Protein AF-A0A075FXQ1-F1 (afdb_monomer)

Mean predicted aligned error: 11.52 Å

Nearest PDB structures (foldseek):
  7unu-assembly1_g  TM=2.591E-01  e=8.207E-01  Pseudomonas aeruginosa PAO1
  7unr-assembly1_g  TM=2.578E-01  e=1.071E+00  Pseudomonas aeruginosa PAO1
  8hbd-assembly1_R  TM=3.441E-01  e=5.278E+00  Homo sapiens
  8xve-assembly1_R  TM=3.061E-01  e=4.324E+00  Clostridium perfringens
  8iy5-ass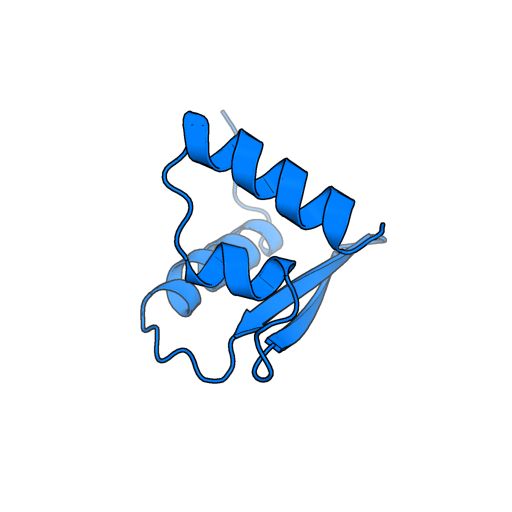embly1_R  TM=3.213E-01  e=8.406E+00  Homo sapiens

Structure (mmCIF, N/CA/C/O backbone):
data_AF-A0A075FXQ1-F1
#
_entry.id   AF-A0A075FXQ1-F1
#
loop_
_atom_site.group_PDB
_atom_site.id
_atom_site.type_symbol
_atom_site.label_atom_id
_atom_site.label_alt_id
_atom_site.label_comp_id
_atom_site.label_asym_id
_atom_site.label_entity_id
_atom_site.label_seq_id
_atom_site.pdbx_PDB_ins_code
_atom_site.Cartn_x
_atom_site.Cartn_y
_atom_site.Cartn_z
_atom_site.occupancy
_atom_site.B_iso_or_equiv
_atom_site.auth_seq_id
_atom_site.auth_comp_id
_atom_site.auth_asym_id
_atom_site.auth_atom_id
_atom_site.pdbx_PDB_model_num
ATOM 1 N N . MET A 1 1 ? -9.654 9.875 -6.414 1.00 64.62 1 MET A N 1
ATOM 2 C CA . MET A 1 1 ? -8.996 11.007 -5.728 1.00 64.62 1 MET A CA 1
ATOM 3 C C . MET A 1 1 ? -7.859 11.503 -6.591 1.00 64.62 1 MET A C 1
ATOM 5 O O . MET A 1 1 ? -7.267 10.711 -7.315 1.00 64.62 1 MET A O 1
ATOM 9 N N . SER A 1 2 ? -7.586 12.796 -6.537 1.00 88.12 2 SER A N 1
ATOM 10 C CA . SER A 1 2 ? -6.436 13.411 -7.192 1.00 88.12 2 SER A CA 1
ATOM 11 C C . SER A 1 2 ? -5.154 13.196 -6.375 1.00 88.12 2 SER A C 1
ATOM 13 O O . SER A 1 2 ? -5.194 13.038 -5.155 1.00 88.12 2 SER A O 1
ATOM 15 N N . TYR A 1 3 ? -4.000 13.206 -7.047 1.00 90.62 3 TYR A N 1
ATOM 16 C CA . TYR A 1 3 ? -2.686 13.094 -6.399 1.00 90.62 3 TYR A CA 1
ATOM 17 C C . TYR A 1 3 ? -2.487 14.143 -5.289 1.00 90.62 3 TYR A C 1
ATOM 19 O O . TYR A 1 3 ? -1.952 13.838 -4.225 1.00 90.62 3 TYR A O 1
ATOM 27 N N . SER A 1 4 ? -2.951 15.375 -5.518 1.00 91.56 4 SER A N 1
ATOM 28 C CA . SER A 1 4 ? -2.823 16.487 -4.571 1.00 91.56 4 SER A CA 1
ATOM 29 C C . SER A 1 4 ? -3.620 16.271 -3.283 1.00 91.56 4 SER A C 1
ATOM 31 O O . SER A 1 4 ? -3.140 16.627 -2.209 1.00 91.56 4 SER A O 1
ATOM 33 N N . GLU A 1 5 ? -4.802 15.657 -3.361 1.00 94.81 5 GLU A N 1
ATOM 34 C CA . GLU A 1 5 ? -5.608 15.322 -2.180 1.00 94.81 5 GLU A CA 1
ATOM 35 C C . GLU A 1 5 ? -4.925 14.259 -1.313 1.00 94.81 5 GLU A C 1
ATOM 37 O O . GLU A 1 5 ? -4.877 14.398 -0.089 1.00 94.81 5 GLU A O 1
ATOM 42 N N . ILE A 1 6 ? -4.345 13.230 -1.938 1.00 92.94 6 ILE A N 1
ATOM 43 C CA . ILE A 1 6 ? -3.620 12.161 -1.235 1.00 92.94 6 ILE A CA 1
ATOM 44 C C . ILE A 1 6 ? -2.362 12.727 -0.571 1.00 92.94 6 ILE A C 1
ATOM 46 O O . ILE A 1 6 ? -2.136 12.500 0.616 1.00 92.94 6 ILE A O 1
ATOM 50 N N . ALA A 1 7 ? -1.575 13.518 -1.304 1.00 93.62 7 ALA A N 1
ATOM 51 C CA . ALA A 1 7 ? -0.358 14.131 -0.780 1.00 93.62 7 ALA A CA 1
ATOM 52 C C . ALA A 1 7 ? -0.636 15.036 0.429 1.00 93.62 7 ALA A C 1
ATOM 54 O O . ALA A 1 7 ? 0.043 14.919 1.446 1.00 93.62 7 ALA A O 1
ATOM 55 N N . LYS A 1 8 ? -1.672 15.879 0.349 1.00 95.44 8 LYS A N 1
ATOM 56 C CA . LYS A 1 8 ? -2.082 16.747 1.460 1.00 95.44 8 LYS A CA 1
ATOM 57 C C . LYS A 1 8 ? -2.574 15.947 2.667 1.00 95.44 8 LYS A C 1
ATOM 59 O O . LYS A 1 8 ? -2.310 16.322 3.803 1.00 95.44 8 LYS A O 1
ATOM 64 N N . SER A 1 9 ? -3.287 14.849 2.430 1.00 94.62 9 SER A N 1
ATOM 65 C CA . SER A 1 9 ? -3.760 13.976 3.508 1.00 94.62 9 SER A CA 1
ATOM 66 C C . SER A 1 9 ? -2.594 13.304 4.239 1.00 94.62 9 SER A C 1
ATOM 68 O O . SER A 1 9 ? -2.594 13.261 5.465 1.00 94.62 9 SER A O 1
ATOM 70 N N . LEU A 1 10 ? -1.573 12.848 3.503 1.00 93.94 10 LEU A N 1
ATOM 71 C CA . LEU A 1 10 ? -0.351 12.281 4.085 1.00 93.94 10 LEU A CA 1
ATOM 72 C C . LEU A 1 10 ? 0.451 13.331 4.867 1.00 93.94 10 LEU A C 1
ATOM 74 O O . LEU A 1 10 ? 0.905 13.041 5.965 1.00 93.94 10 LEU A O 1
ATOM 78 N N . GLU A 1 11 ? 0.563 14.558 4.352 1.00 93.81 11 GLU A N 1
ATOM 79 C CA . GLU A 1 11 ? 1.216 15.670 5.062 1.00 93.81 11 GLU A CA 1
ATOM 80 C C . GLU A 1 11 ? 0.525 15.998 6.395 1.00 93.81 11 GLU A C 1
ATOM 82 O O . GLU A 1 11 ? 1.184 16.294 7.388 1.00 93.81 11 GLU A O 1
ATOM 87 N N . LEU A 1 12 ? -0.811 15.953 6.437 1.00 95.94 12 LEU A N 1
ATOM 88 C CA . LEU A 1 12 ? -1.555 16.151 7.681 1.00 95.94 12 LEU A CA 1
ATOM 89 C C . LEU A 1 12 ? -1.337 15.000 8.666 1.00 95.94 12 LEU A C 1
ATOM 91 O O . LEU A 1 12 ? -1.182 15.263 9.853 1.00 95.94 12 LEU A O 1
ATOM 95 N N . LEU A 1 13 ? -1.306 13.757 8.178 1.00 94.00 13 LEU A N 1
ATOM 96 C CA . LEU A 1 13 ? -1.080 12.570 9.003 1.00 94.00 13 LEU A CA 1
ATOM 97 C C . LEU A 1 13 ? 0.313 12.584 9.651 1.00 94.00 13 LEU A C 1
ATOM 99 O O . LEU A 1 13 ? 0.440 12.302 10.839 1.00 94.00 13 LEU A O 1
ATOM 103 N N . GLU A 1 14 ? 1.335 12.988 8.894 1.00 93.88 14 GLU A N 1
ATOM 104 C CA . GLU A 1 14 ? 2.735 13.082 9.338 1.00 93.88 14 GLU A CA 1
ATOM 105 C C . GLU A 1 14 ? 2.967 14.068 10.496 1.00 93.88 14 GLU A C 1
ATOM 107 O O . GLU A 1 14 ? 4.026 14.044 11.119 1.00 93.88 14 GLU A O 1
ATOM 112 N N . LYS A 1 15 ? 2.002 14.943 10.808 1.00 95.56 15 LYS A N 1
ATOM 113 C CA . LYS A 1 15 ? 2.112 15.861 11.954 1.00 95.56 15 LYS A CA 1
ATOM 114 C C . LYS A 1 15 ? 2.059 15.136 13.290 1.00 95.56 15 LYS A C 1
ATOM 116 O O . LYS A 1 15 ? 2.762 15.527 14.217 1.00 95.56 15 LYS A O 1
ATOM 121 N N . ASP A 1 16 ? 1.217 14.111 13.368 1.00 96.62 16 ASP A N 1
ATOM 122 C CA . ASP A 1 16 ? 0.922 13.392 14.606 1.00 96.62 16 ASP A CA 1
ATOM 123 C C . ASP A 1 16 ? 1.422 11.937 14.561 1.00 96.62 16 ASP A C 1
ATOM 125 O O . ASP A 1 16 ? 1.534 11.290 15.601 1.00 96.62 16 ASP A O 1
ATOM 129 N N . TRP A 1 17 ? 1.718 11.411 13.367 1.00 95.81 17 TRP A N 1
ATOM 130 C CA . TRP A 1 17 ? 2.126 10.024 13.145 1.00 95.81 17 TRP A CA 1
ATOM 131 C C . TRP A 1 17 ? 3.495 9.950 12.473 1.00 95.81 17 TRP A C 1
ATOM 133 O O . TRP A 1 17 ? 3.755 10.643 11.491 1.00 95.81 17 TRP A O 1
ATOM 143 N N . ASP A 1 18 ? 4.344 9.039 12.950 1.00 92.69 18 ASP A N 1
ATOM 144 C CA . ASP A 1 18 ? 5.595 8.684 12.278 1.00 92.69 18 ASP A CA 1
ATOM 145 C C . ASP A 1 18 ? 5.295 7.745 11.100 1.00 92.69 18 ASP A C 1
ATOM 147 O O . ASP A 1 18 ? 5.183 6.526 11.24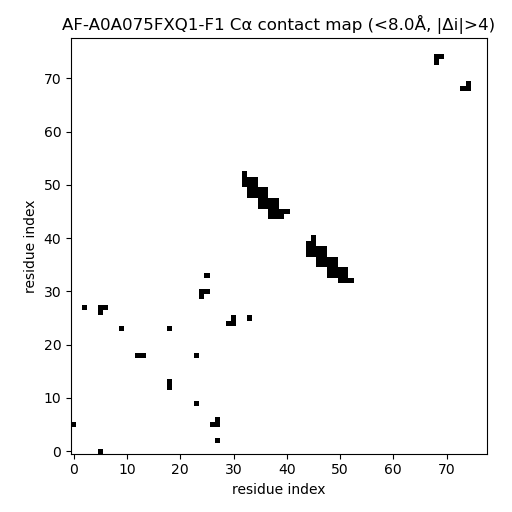7 1.00 92.69 18 ASP A O 1
ATOM 151 N N . VAL A 1 19 ? 5.046 8.335 9.929 1.00 89.75 19 VAL A N 1
ATOM 152 C CA . VAL A 1 19 ? 4.721 7.594 8.708 1.00 89.75 19 VAL A CA 1
ATOM 153 C C . VAL A 1 19 ? 6.009 7.211 7.993 1.00 89.75 19 VAL A C 1
ATOM 155 O O . VAL A 1 19 ? 6.737 8.064 7.486 1.00 89.75 19 VAL A O 1
ATOM 158 N N . GLU A 1 20 ? 6.265 5.908 7.877 1.00 89.12 20 GLU A N 1
ATOM 159 C CA . GLU A 1 20 ? 7.435 5.427 7.148 1.00 89.12 20 GLU A CA 1
ATOM 160 C C . GLU A 1 20 ? 7.419 5.903 5.677 1.00 89.12 20 GLU A C 1
ATOM 162 O O . GLU A 1 20 ? 6.401 5.747 4.985 1.00 89.12 20 GLU A O 1
ATOM 167 N N . PRO A 1 21 ? 8.553 6.390 5.129 1.00 90.06 21 PRO A N 1
ATOM 168 C CA . PRO A 1 21 ? 8.631 6.885 3.750 1.00 90.06 21 PRO A CA 1
ATOM 169 C C . PRO A 1 21 ? 8.133 5.881 2.704 1.00 90.06 21 PRO A C 1
ATOM 171 O O . PRO A 1 21 ? 7.548 6.258 1.691 1.00 90.06 21 PRO A O 1
ATOM 174 N N . ILE A 1 22 ? 8.304 4.584 2.978 1.00 89.00 22 ILE A N 1
ATOM 175 C CA . ILE A 1 22 ? 7.869 3.504 2.094 1.00 89.00 22 ILE A CA 1
ATOM 176 C C . ILE A 1 22 ? 6.348 3.445 1.924 1.00 89.00 22 ILE A C 1
ATOM 178 O O . ILE A 1 22 ? 5.859 3.162 0.830 1.00 89.00 22 ILE A O 1
ATOM 182 N N . ILE A 1 23 ? 5.601 3.765 2.982 1.00 87.56 23 ILE A N 1
ATOM 183 C CA . ILE A 1 23 ? 4.139 3.825 2.974 1.00 87.56 23 ILE A CA 1
ATOM 184 C C . I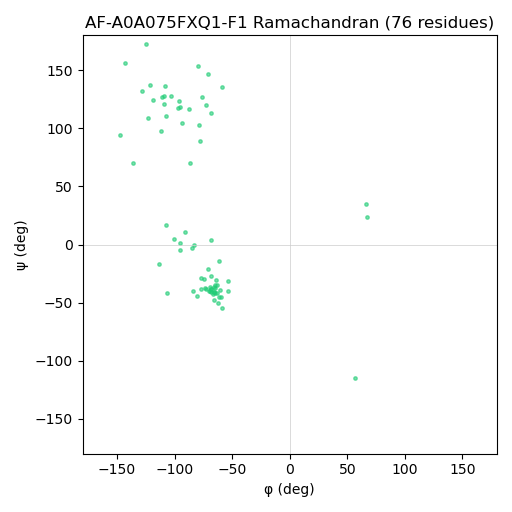LE A 1 23 ? 3.676 5.063 2.209 1.00 87.56 23 ILE A C 1
ATOM 186 O O . ILE A 1 23 ? 2.720 4.991 1.435 1.00 87.56 23 ILE A O 1
ATOM 190 N N . LYS A 1 24 ? 4.381 6.187 2.361 1.00 90.62 24 LYS A N 1
ATOM 191 C CA . LYS A 1 24 ? 4.108 7.412 1.603 1.00 90.62 24 LYS A CA 1
ATOM 192 C C . LYS A 1 24 ? 4.310 7.200 0.104 1.00 90.62 24 LYS A C 1
ATOM 194 O O . LYS A 1 24 ? 3.418 7.500 -0.688 1.00 90.62 24 LYS A O 1
ATOM 199 N N . ASP A 1 25 ? 5.451 6.640 -0.290 1.00 91.31 25 ASP A N 1
ATOM 200 C CA . ASP A 1 25 ? 5.777 6.393 -1.697 1.00 91.31 25 ASP A CA 1
ATOM 201 C C . ASP A 1 25 ? 4.806 5.410 -2.354 1.00 91.31 25 ASP A C 1
ATOM 203 O O . ASP A 1 25 ? 4.453 5.582 -3.524 1.00 91.31 25 ASP A O 1
ATOM 207 N N . PHE A 1 26 ? 4.337 4.418 -1.592 1.00 90.56 26 PHE A N 1
ATOM 208 C CA . PHE A 1 26 ? 3.284 3.505 -2.017 1.00 90.56 26 PHE A CA 1
ATOM 209 C C . PHE A 1 26 ? 1.990 4.257 -2.370 1.00 90.56 26 PHE A C 1
ATOM 211 O O . PHE A 1 26 ? 1.505 4.154 -3.496 1.00 90.56 26 PHE A O 1
ATOM 218 N N . HIS A 1 27 ? 1.464 5.073 -1.451 1.00 89.44 27 HIS A N 1
ATOM 219 C CA . HIS A 1 27 ? 0.208 5.807 -1.661 1.00 89.44 27 HIS A CA 1
ATOM 220 C C . HIS A 1 27 ? 0.315 6.899 -2.734 1.00 89.44 27 HIS A C 1
ATOM 222 O O . HIS A 1 27 ? -0.678 7.236 -3.377 1.00 89.44 27 HIS A O 1
ATOM 228 N N . LEU A 1 28 ? 1.513 7.446 -2.951 1.00 92.06 28 LEU A N 1
ATOM 229 C CA . LEU A 1 28 ? 1.779 8.437 -3.996 1.00 92.06 28 LEU A CA 1
ATOM 230 C C . LEU A 1 28 ? 2.046 7.818 -5.377 1.00 92.06 28 LEU A C 1
ATOM 232 O O . LEU A 1 28 ? 2.296 8.565 -6.323 1.00 92.06 28 LEU A O 1
ATOM 236 N N . GLY A 1 29 ? 2.020 6.487 -5.510 1.00 88.19 29 GLY A N 1
ATOM 237 C CA . GLY A 1 29 ? 2.268 5.799 -6.780 1.00 88.19 29 GLY A CA 1
ATOM 238 C C . GLY A 1 29 ? 3.707 5.939 -7.287 1.00 88.19 29 GLY A C 1
A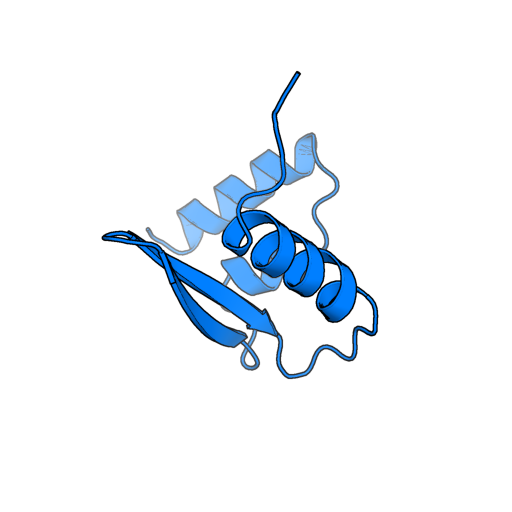TOM 239 O O . GLY A 1 29 ? 3.955 5.826 -8.483 1.00 88.19 29 GLY A O 1
ATOM 240 N N . ARG A 1 30 ? 4.668 6.206 -6.394 1.00 91.81 30 ARG A N 1
ATOM 241 C CA . ARG A 1 30 ? 6.097 6.356 -6.733 1.00 91.81 30 ARG A CA 1
ATOM 242 C C . ARG A 1 30 ? 6.843 5.021 -6.785 1.00 91.81 30 ARG A C 1
ATOM 244 O O . ARG A 1 30 ? 8.035 4.991 -7.077 1.00 91.81 30 ARG A O 1
ATOM 251 N N . ARG A 1 31 ? 6.151 3.928 -6.468 1.00 90.06 31 ARG A N 1
ATOM 252 C CA . ARG A 1 31 ? 6.671 2.561 -6.433 1.00 90.06 31 ARG A CA 1
ATOM 253 C C . ARG A 1 31 ? 6.219 1.805 -7.675 1.00 90.06 31 ARG A C 1
ATOM 255 O O . ARG A 1 31 ? 5.030 1.757 -7.969 1.00 90.06 31 ARG A O 1
ATOM 262 N N . ASP A 1 32 ? 7.173 1.196 -8.372 1.00 91.69 32 ASP A N 1
ATOM 263 C CA . ASP A 1 32 ? 6.942 0.349 -9.549 1.00 91.69 32 ASP A CA 1
ATOM 264 C C . ASP A 1 32 ? 6.875 -1.149 -9.197 1.00 91.69 32 ASP A C 1
ATOM 266 O O . ASP A 1 32 ? 6.632 -1.992 -10.055 1.00 91.69 32 ASP A O 1
ATOM 270 N N . ASP A 1 33 ? 7.119 -1.485 -7.931 1.00 91.69 33 ASP A N 1
ATOM 271 C CA . ASP A 1 33 ? 7.261 -2.843 -7.419 1.00 91.69 33 ASP A CA 1
ATOM 272 C C . ASP A 1 33 ? 6.063 -3.302 -6.582 1.00 91.69 33 ASP A C 1
ATOM 274 O O . ASP A 1 33 ? 6.162 -4.281 -5.838 1.00 91.69 33 ASP A O 1
ATOM 278 N N . VAL A 1 34 ? 4.935 -2.608 -6.706 1.00 89.94 34 VAL A N 1
ATOM 279 C CA . VAL A 1 34 ? 3.670 -2.970 -6.068 1.00 89.94 34 VAL A CA 1
ATOM 280 C C . VAL A 1 34 ? 3.032 -4.137 -6.810 1.00 89.94 34 VAL A C 1
ATOM 282 O O . VAL A 1 34 ? 2.800 -4.071 -8.013 1.00 89.94 34 VAL A O 1
ATOM 285 N N . SER A 1 35 ? 2.706 -5.189 -6.071 1.00 89.88 35 SER A N 1
ATOM 286 C CA . SER A 1 35 ? 1.843 -6.276 -6.520 1.00 89.88 35 SER A CA 1
ATOM 287 C C . SER A 1 35 ? 0.681 -6.442 -5.545 1.00 89.88 35 SER A C 1
ATOM 289 O O . SER A 1 35 ? 0.633 -5.805 -4.493 1.00 89.88 35 SER A O 1
ATOM 291 N N . GLU A 1 36 ? -0.277 -7.283 -5.899 1.00 88.81 36 GLU A N 1
ATOM 292 C CA . GLU A 1 36 ? -1.525 -7.447 -5.174 1.00 88.81 36 GLU A CA 1
ATOM 293 C C . GLU A 1 36 ? -1.778 -8.917 -4.861 1.00 88.81 36 GLU A C 1
ATOM 295 O O . GLU A 1 36 ? -1.678 -9.784 -5.729 1.00 88.81 36 GLU A O 1
ATOM 300 N N . ASN A 1 37 ? -2.130 -9.198 -3.608 1.00 89.31 37 ASN A N 1
ATOM 301 C CA . ASN A 1 37 ? -2.680 -10.480 -3.205 1.00 89.31 37 ASN A CA 1
ATOM 302 C C . ASN A 1 37 ? -4.149 -10.287 -2.827 1.00 89.31 37 ASN A C 1
ATOM 304 O O . ASN A 1 37 ? -4.468 -9.441 -1.995 1.00 89.31 37 ASN A O 1
ATOM 308 N N . SER A 1 38 ? -5.043 -11.073 -3.421 1.00 91.75 38 SER A N 1
ATOM 309 C CA . SER A 1 38 ? -6.475 -10.997 -3.137 1.00 91.75 38 SER A CA 1
ATOM 310 C C . SER A 1 38 ? -6.940 -12.222 -2.359 1.00 91.75 38 SER A C 1
ATOM 312 O O . SER A 1 38 ? -6.719 -13.353 -2.787 1.00 91.75 38 SER A O 1
ATOM 314 N N . ILE A 1 39 ? -7.623 -12.008 -1.234 1.00 92.62 39 ILE A N 1
ATOM 315 C CA . ILE A 1 39 ? -8.170 -13.082 -0.393 1.00 92.62 39 ILE A CA 1
ATOM 316 C C . ILE A 1 39 ? -9.688 -12.942 -0.338 1.00 92.62 39 ILE A C 1
ATOM 318 O O . ILE A 1 39 ? -10.209 -11.898 0.049 1.00 92.62 39 ILE A O 1
ATOM 322 N N . LYS A 1 40 ? -10.417 -13.999 -0.702 1.00 94.06 40 LYS A N 1
ATOM 323 C CA . LYS A 1 40 ? -11.881 -14.036 -0.605 1.00 94.06 40 LYS A CA 1
ATOM 324 C C . LYS A 1 40 ? -12.314 -14.719 0.692 1.00 94.06 40 LYS A C 1
ATOM 326 O O . LYS A 1 40 ? -11.978 -15.880 0.907 1.00 94.06 40 LYS A O 1
ATOM 331 N N . ILE A 1 41 ? -13.098 -14.025 1.515 1.00 93.19 41 ILE A N 1
ATOM 332 C CA . ILE A 1 41 ? -13.702 -14.559 2.745 1.00 93.19 41 ILE A CA 1
ATOM 333 C C . ILE A 1 41 ? -15.217 -14.376 2.641 1.00 93.19 41 ILE A C 1
ATOM 335 O O . ILE A 1 41 ? -15.730 -13.256 2.676 1.00 93.19 41 ILE A O 1
ATOM 339 N N . GLY A 1 42 ? -15.939 -15.484 2.458 1.00 93.50 42 GLY A N 1
ATOM 340 C CA . GLY A 1 42 ? -17.374 -15.455 2.169 1.00 93.50 42 GLY A CA 1
ATOM 341 C C . GLY A 1 42 ? -17.676 -14.624 0.917 1.00 93.50 42 GLY A C 1
ATOM 342 O O . GLY A 1 42 ? -17.250 -14.974 -0.187 1.00 93.50 42 GLY A O 1
ATOM 343 N N . ASN A 1 43 ? -18.382 -13.506 1.105 1.00 94.81 43 ASN A N 1
ATOM 344 C CA . ASN A 1 43 ? -18.787 -12.593 0.031 1.00 94.81 43 ASN A CA 1
ATOM 345 C C . ASN A 1 43 ? -17.903 -11.338 -0.086 1.00 94.81 43 ASN A C 1
ATOM 347 O O . ASN A 1 43 ? -18.198 -10.473 -0.907 1.00 94.81 43 ASN A O 1
ATOM 351 N N . VAL A 1 44 ? -16.830 -11.231 0.703 1.00 94.19 44 VAL A N 1
ATOM 352 C CA . VAL A 1 44 ? -15.915 -10.080 0.694 1.00 94.19 44 VAL A CA 1
ATOM 353 C C . VAL A 1 44 ? -14.583 -10.481 0.062 1.00 94.19 44 VAL A C 1
ATOM 355 O O . VAL A 1 44 ? -14.048 -11.552 0.355 1.00 94.19 44 VAL A O 1
ATOM 358 N N . VAL A 1 45 ? -14.047 -9.621 -0.807 1.00 93.75 45 VAL A N 1
ATOM 359 C CA . VAL A 1 45 ? -12.709 -9.769 -1.398 1.00 93.75 45 VAL A CA 1
ATOM 360 C C . VAL A 1 45 ? -11.799 -8.699 -0.806 1.00 93.75 45 VAL A C 1
ATOM 362 O O . VAL A 1 45 ? -12.076 -7.507 -0.916 1.00 93.75 45 VAL A O 1
ATOM 365 N N . PHE A 1 46 ? -10.727 -9.139 -0.158 1.00 93.12 46 PHE A N 1
ATOM 366 C CA . PHE A 1 46 ? -9.699 -8.283 0.415 1.00 93.12 46 PHE A CA 1
ATOM 367 C C . PHE A 1 46 ? -8.556 -8.141 -0.576 1.00 93.12 46 PHE A C 1
ATOM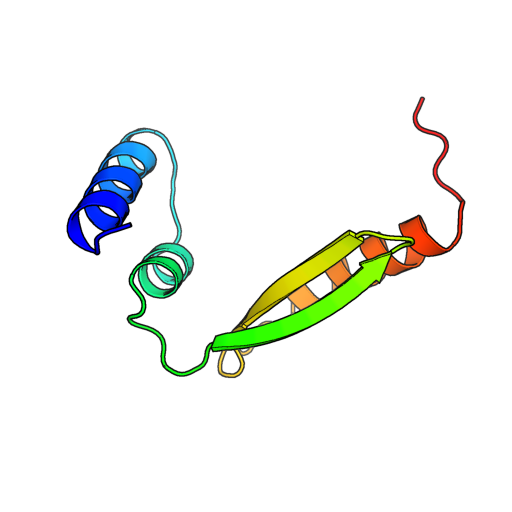 369 O O . PHE A 1 46 ? -7.902 -9.129 -0.900 1.00 93.12 46 PHE A O 1
ATOM 376 N N . HIS A 1 47 ? -8.311 -6.911 -1.008 1.00 90.44 47 HIS A N 1
ATOM 377 C CA . HIS A 1 47 ? -7.209 -6.532 -1.881 1.00 90.44 47 HIS A CA 1
ATOM 378 C C . HIS A 1 47 ? -6.033 -6.072 -1.010 1.00 90.44 47 HIS A C 1
ATOM 380 O O . HIS A 1 47 ? -6.091 -5.005 -0.399 1.00 90.44 47 HIS A O 1
ATOM 386 N N . ILE A 1 48 ? -5.004 -6.912 -0.881 1.00 90.19 48 ILE A N 1
ATOM 387 C CA . ILE A 1 48 ? -3.858 -6.691 0.010 1.00 90.19 48 ILE A CA 1
ATOM 388 C C . ILE A 1 48 ? -2.610 -6.435 -0.848 1.00 90.19 48 ILE A C 1
ATOM 390 O O . ILE A 1 48 ? -1.990 -7.386 -1.337 1.00 90.19 48 ILE A O 1
ATOM 394 N N . PRO A 1 49 ? -2.228 -5.165 -1.063 1.00 88.62 49 PRO A N 1
ATOM 395 C CA . PRO A 1 49 ? -1.031 -4.833 -1.817 1.00 88.62 49 PRO A CA 1
ATOM 396 C C . PRO A 1 49 ? 0.242 -5.182 -1.036 1.00 88.62 49 PRO A C 1
ATOM 398 O O . PRO A 1 49 ? 0.296 -5.066 0.189 1.00 88.62 49 PRO A O 1
ATOM 401 N N . PHE A 1 50 ? 1.290 -5.585 -1.751 1.00 86.50 50 PHE A N 1
ATOM 402 C CA . PHE A 1 50 ? 2.606 -5.887 -1.195 1.00 86.50 50 PHE A CA 1
ATOM 403 C C . PHE A 1 50 ? 3.724 -5.436 -2.141 1.00 86.50 50 PHE A C 1
ATOM 405 O O . PHE A 1 50 ? 3.533 -5.310 -3.349 1.00 86.50 50 PHE A O 1
ATOM 412 N N . LEU A 1 51 ? 4.913 -5.191 -1.590 1.00 89.25 51 LEU A N 1
ATOM 413 C CA . LEU A 1 51 ? 6.074 -4.726 -2.351 1.00 89.25 51 LEU A CA 1
ATOM 414 C C . LEU A 1 51 ? 6.981 -5.909 -2.705 1.00 89.25 51 LEU A C 1
ATOM 416 O O . LEU A 1 51 ? 7.517 -6.580 -1.827 1.00 89.25 51 LEU A O 1
ATOM 420 N N . THR A 1 52 ? 7.152 -6.164 -4.000 1.00 88.38 52 THR A N 1
ATOM 421 C CA . THR A 1 52 ? 7.888 -7.323 -4.537 1.00 88.38 52 THR A CA 1
ATOM 422 C C . THR A 1 52 ? 9.402 -7.200 -4.395 1.00 88.38 52 THR A C 1
ATOM 424 O O . THR A 1 52 ? 10.083 -8.214 -4.256 1.00 88.38 52 THR A O 1
ATOM 427 N N . LYS A 1 53 ? 9.944 -5.973 -4.403 1.00 84.50 53 LYS A N 1
ATOM 428 C CA . LYS A 1 53 ? 11.388 -5.718 -4.254 1.00 84.50 53 LYS A CA 1
ATOM 429 C C . LYS A 1 53 ? 11.784 -5.417 -2.803 1.00 84.50 53 LYS A C 1
ATOM 431 O O . LYS A 1 53 ? 12.963 -5.199 -2.527 1.00 84.50 53 LYS A O 1
ATOM 436 N N . ILE A 1 54 ? 10.834 -5.433 -1.860 1.00 73.12 54 ILE A N 1
ATOM 437 C CA . ILE A 1 54 ? 11.159 -5.402 -0.433 1.00 73.12 54 ILE A CA 1
ATOM 438 C C . ILE A 1 54 ? 11.724 -6.765 -0.024 1.00 73.12 54 ILE A C 1
ATOM 440 O O . ILE A 1 54 ? 11.049 -7.791 -0.065 1.00 73.12 54 ILE A O 1
ATOM 444 N N . LYS A 1 55 ? 12.962 -6.764 0.465 1.00 57.47 55 LYS A N 1
ATOM 445 C CA . LYS A 1 55 ? 13.559 -7.912 1.147 1.00 57.47 55 LYS A CA 1
ATOM 446 C C . LYS A 1 55 ? 13.196 -7.857 2.640 1.00 57.47 55 LYS A C 1
ATOM 448 O O . LYS A 1 55 ? 14.064 -7.578 3.455 1.00 57.47 55 LYS A O 1
ATOM 453 N N . ASN A 1 56 ? 11.929 -8.094 3.009 1.00 55.66 56 ASN A N 1
ATOM 454 C CA . ASN A 1 56 ? 11.517 -8.138 4.424 1.00 55.66 56 ASN A CA 1
ATOM 455 C C . ASN A 1 56 ? 11.205 -9.558 4.898 1.00 55.66 56 ASN A C 1
ATOM 457 O O . ASN A 1 56 ? 10.145 -10.111 4.619 1.00 55.66 56 ASN A O 1
ATOM 461 N N . SER A 1 57 ? 12.077 -10.069 5.764 1.00 41.56 57 SER A N 1
ATOM 462 C CA . SER A 1 57 ? 11.890 -11.273 6.586 1.00 41.56 57 SER A CA 1
ATOM 463 C C . SER A 1 57 ? 10.813 -11.134 7.684 1.00 41.56 57 SER A C 1
ATOM 465 O O . SER A 1 57 ? 10.655 -12.040 8.495 1.00 41.56 57 SER A O 1
ATOM 467 N N . PHE A 1 58 ? 10.103 -9.999 7.756 1.00 46.41 58 PHE A N 1
ATOM 468 C CA . PHE A 1 58 ? 9.244 -9.624 8.891 1.00 46.41 58 PHE A CA 1
ATOM 469 C C . PHE A 1 58 ? 7.735 -9.729 8.594 1.00 46.41 58 PHE A C 1
ATOM 471 O O . PHE A 1 58 ? 6.979 -10.262 9.401 1.00 46.41 58 PHE A O 1
ATOM 478 N N . PHE A 1 59 ? 7.282 -9.298 7.410 1.00 45.16 59 PHE A N 1
ATOM 479 C CA . PHE A 1 59 ? 5.847 -9.230 7.080 1.00 45.16 59 PHE A CA 1
ATOM 480 C C . PHE A 1 59 ? 5.211 -10.587 6.738 1.00 45.16 59 PHE A C 1
ATOM 482 O O . PHE A 1 59 ? 4.027 -10.793 7.002 1.00 45.16 59 PHE A O 1
ATOM 489 N N . GLY A 1 60 ? 5.991 -11.530 6.195 1.00 43.84 60 GLY A N 1
ATOM 490 C CA . GLY A 1 60 ? 5.485 -12.853 5.809 1.00 43.84 60 GLY A CA 1
ATOM 491 C C . GLY A 1 60 ? 4.990 -13.691 6.993 1.00 43.84 60 GLY A C 1
A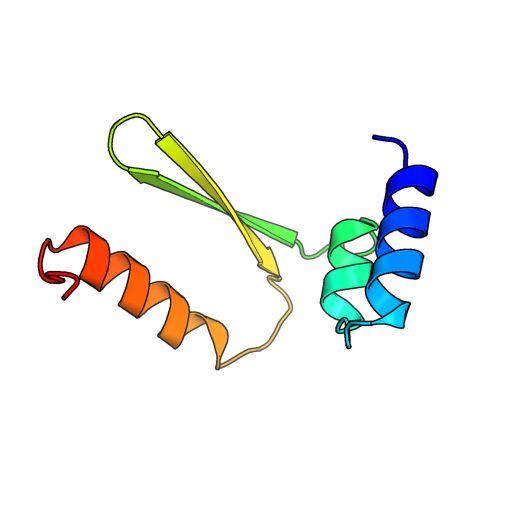TOM 492 O O . GLY A 1 60 ? 4.037 -14.453 6.849 1.00 43.84 60 GLY A O 1
ATOM 493 N N . ASN A 1 61 ? 5.584 -13.505 8.176 1.00 44.25 61 ASN A N 1
ATOM 494 C CA . ASN A 1 61 ? 5.271 -14.323 9.347 1.00 44.25 61 ASN A CA 1
ATOM 495 C C . ASN A 1 61 ? 4.034 -13.824 10.108 1.00 44.25 61 ASN A C 1
ATOM 497 O O . ASN A 1 61 ? 3.211 -14.635 10.517 1.00 44.25 61 ASN A O 1
ATOM 501 N N . VAL A 1 62 ? 3.864 -12.507 10.265 1.00 51.56 62 VAL A N 1
ATOM 502 C CA . VAL A 1 62 ? 2.812 -11.943 11.133 1.00 51.56 62 VAL A CA 1
ATOM 503 C C . VAL A 1 62 ? 1.443 -11.929 10.446 1.00 51.56 62 VAL A C 1
ATOM 505 O O . VAL A 1 62 ? 0.445 -12.342 11.039 1.00 51.56 62 VAL A O 1
ATOM 508 N N . PHE A 1 63 ? 1.376 -11.516 9.176 1.00 48.62 63 PHE A N 1
ATOM 509 C CA . PHE A 1 63 ? 0.102 -11.470 8.448 1.00 48.62 63 PHE A CA 1
ATOM 510 C C . PHE A 1 63 ? -0.348 -12.863 7.986 1.00 48.62 63 PHE A C 1
ATOM 512 O O . PHE A 1 63 ? -1.528 -13.195 8.090 1.00 48.62 63 PHE A O 1
ATOM 519 N N . GLY A 1 64 ? 0.591 -13.713 7.551 1.00 50.06 64 GLY A N 1
ATOM 520 C CA . GLY A 1 64 ? 0.300 -15.090 7.141 1.00 50.06 64 GLY A CA 1
ATOM 521 C C . GLY A 1 64 ? -0.285 -15.939 8.274 1.00 50.06 64 GLY A C 1
ATOM 522 O O . GLY A 1 64 ? -1.296 -16.610 8.072 1.00 50.06 64 GLY A O 1
ATOM 523 N N . GLN A 1 65 ? 0.288 -15.858 9.482 1.00 48.31 65 GLN A N 1
ATOM 524 C CA . GLN A 1 65 ? -0.216 -16.600 10.643 1.00 48.31 65 GLN A CA 1
ATOM 525 C C . GLN A 1 65 ? -1.558 -16.065 11.146 1.00 48.31 65 GLN A C 1
ATOM 527 O O . GLN A 1 65 ? -2.437 -16.859 11.476 1.00 48.31 65 GLN A O 1
ATOM 532 N N . THR A 1 66 ? -1.754 -14.744 11.175 1.00 48.84 66 THR A N 1
ATOM 533 C CA . THR A 1 66 ? -2.988 -14.149 11.718 1.00 48.84 66 THR A CA 1
ATOM 534 C C . THR A 1 66 ? -4.195 -14.434 10.820 1.00 48.84 66 THR A C 1
ATOM 536 O O . THR A 1 66 ? -5.260 -14.786 11.322 1.00 48.84 66 THR A O 1
ATOM 539 N N . VAL A 1 67 ? -4.032 -14.382 9.491 1.00 53.88 67 VAL A N 1
ATOM 540 C CA . VAL A 1 67 ? -5.126 -14.685 8.550 1.00 53.88 67 VAL A CA 1
ATOM 541 C C . VAL A 1 67 ? -5.428 -16.189 8.498 1.00 53.88 67 VAL A C 1
ATOM 543 O O . VAL A 1 67 ? -6.598 -16.565 8.463 1.00 53.88 67 VAL A O 1
ATOM 546 N N . GLN A 1 68 ? -4.415 -17.064 8.568 1.00 51.03 68 GLN A N 1
ATOM 547 C CA . GLN A 1 68 ? -4.637 -18.517 8.660 1.00 51.03 68 GLN A CA 1
ATOM 548 C C . GLN A 1 68 ? -5.333 -18.913 9.970 1.00 51.03 68 GLN A C 1
ATOM 550 O O . GLN A 1 68 ? -6.281 -19.694 9.944 1.00 51.03 68 GLN A O 1
ATOM 555 N N . THR A 1 69 ? -4.931 -18.317 11.096 1.00 51.94 69 THR A N 1
ATOM 556 C CA . THR A 1 69 ? -5.522 -18.593 12.417 1.00 51.94 69 THR A CA 1
ATOM 557 C C . THR A 1 69 ? -6.963 -18.084 12.512 1.00 51.94 69 THR A C 1
ATOM 559 O O . THR A 1 69 ? -7.826 -18.779 13.048 1.00 51.94 69 THR A O 1
ATOM 562 N N . ALA A 1 70 ? -7.263 -16.919 11.926 1.00 52.91 70 ALA A N 1
ATOM 563 C CA . ALA A 1 70 ? -8.629 -16.400 11.851 1.00 52.91 70 ALA A CA 1
ATOM 564 C C . ALA A 1 70 ? -9.524 -17.234 10.913 1.00 52.91 70 ALA A C 1
ATOM 566 O O . ALA A 1 70 ? -10.691 -17.469 11.223 1.00 52.91 70 ALA A O 1
ATOM 567 N N . ALA A 1 71 ? -8.982 -17.741 9.799 1.00 51.56 71 ALA A N 1
ATOM 568 C CA . ALA A 1 71 ? -9.711 -18.619 8.880 1.00 51.56 71 ALA A CA 1
ATOM 569 C C . ALA A 1 71 ? -9.977 -20.026 9.457 1.00 51.56 71 ALA A C 1
ATOM 571 O O . ALA A 1 71 ? -10.901 -20.702 9.009 1.00 51.56 71 ALA A O 1
ATOM 572 N N . GLN A 1 72 ? -9.208 -20.462 10.462 1.00 49.19 72 GLN A N 1
ATOM 573 C CA . GLN A 1 72 ? -9.373 -21.751 11.150 1.00 49.19 72 GLN A CA 1
ATOM 574 C C . GLN A 1 72 ? -10.290 -21.717 12.384 1.00 49.19 72 GLN A C 1
ATOM 576 O O . GLN A 1 72 ? -10.400 -22.720 13.085 1.00 49.19 72 GLN A O 1
ATOM 581 N N . GLY A 1 73 ? -11.021 -20.621 12.614 1.00 52.44 73 GLY A N 1
ATOM 582 C CA . GLY A 1 73 ? -12.169 -20.620 13.527 1.00 52.44 73 GLY A CA 1
ATOM 583 C C . GLY A 1 73 ? -11.823 -20.855 14.999 1.00 52.44 73 GLY A C 1
ATOM 584 O O . GLY A 1 73 ? -12.596 -21.492 15.711 1.00 52.44 73 GLY A O 1
ATOM 585 N N . LYS A 1 74 ? -10.672 -20.364 15.471 1.00 47.31 74 LYS A N 1
ATOM 586 C CA . LYS A 1 74 ? -10.304 -20.456 16.889 1.00 47.31 74 LYS A CA 1
ATOM 587 C C . LYS A 1 74 ? -9.714 -19.150 17.409 1.00 47.31 74 LYS A C 1
ATOM 589 O O . LYS A 1 74 ? -8.525 -19.071 17.689 1.00 47.31 74 LYS A O 1
ATOM 594 N N . VAL A 1 75 ? -10.555 -18.132 17.537 1.00 47.81 75 VAL A N 1
ATOM 595 C CA . VAL A 1 75 ? -10.294 -16.987 18.418 1.00 47.81 75 VAL A CA 1
ATOM 596 C C . VAL A 1 75 ? -11.633 -16.484 18.947 1.00 47.81 75 VAL A C 1
ATOM 598 O O . VAL A 1 75 ? -12.331 -15.716 18.290 1.00 47.81 75 VAL A O 1
ATOM 601 N N . ASP A 1 76 ? -11.994 -16.983 20.128 1.00 39.41 76 ASP A N 1
ATOM 602 C CA . ASP A 1 76 ? -12.991 -16.362 20.993 1.00 39.41 76 ASP A CA 1
ATOM 603 C C . ASP A 1 76 ? -12.391 -15.044 21.498 1.00 39.41 76 ASP A C 1
ATOM 605 O O . ASP A 1 76 ? -11.387 -15.044 22.215 1.00 39.41 76 ASP A O 1
ATOM 609 N N . PHE A 1 77 ? -12.969 -13.919 21.086 1.00 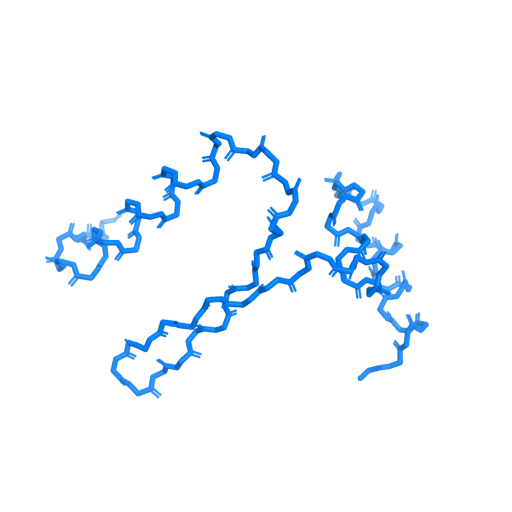38.53 77 PHE A N 1
ATOM 610 C CA . PHE A 1 77 ? -12.643 -12.616 21.657 1.00 38.53 77 PHE A CA 1
ATOM 611 C C . PHE A 1 77 ? -13.376 -12.491 23.002 1.00 38.53 77 PHE A C 1
ATOM 613 O O . PHE A 1 77 ? -14.590 -12.282 23.022 1.00 38.53 77 PHE A O 1
ATOM 620 N N . LEU A 1 78 ? -12.639 -12.675 24.105 1.00 39.19 78 LEU A N 1
ATOM 621 C CA . LEU A 1 78 ? -12.983 -12.127 25.424 1.00 39.19 78 LEU A CA 1
ATOM 622 C C . LEU A 1 78 ? -12.540 -10.665 25.506 1.00 39.19 78 LEU A C 1
ATOM 624 O O . LEU A 1 78 ? -11.434 -10.367 24.997 1.00 39.19 78 LEU A O 1
#

Radius of gyration: 15.91 Å; Cα contacts (8 Å, |Δi|>4): 46; chains: 1; bounding box: 32×38×35 Å

Organism: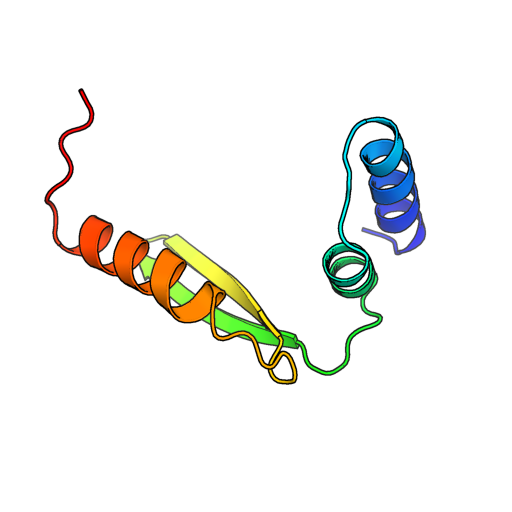 NCBI:txid1455919

Sequence (78 aa):
MSYSEIAKSLELLEKDWDVEPIIKDFHLGRRDDVSENSIKIGNVVFHIPFLTKIKNSFFGNVFGQTVQTAAQGKVDFL

Solvent-accessible surface area (backbone atoms only — not comparable to full-atom values): 5089 Å² total; per-residue (Å²): 134,56,72,67,60,53,53,53,51,50,58,60,46,50,74,85,38,95,70,56,68,69,61,53,35,52,76,70,64,73,54,91,44,69,45,76,49,76,49,76,56,92,94,45,75,45,82,47,73,47,58,73,80,61,90,61,93,60,62,65,60,57,56,52,51,52,54,51,45,61,74,65,74,72,77,86,86,127

Secondary structure (DSSP, 8-state):
--HHHHHHHHHHHTTTS---HHHHHHHTT--S-EEEEEEEETTEEEEEEEETT---TTHHHHHHHHHHHHHTT-----

Foldseek 3Di:
DDLVVQLVVVVVCVVPDPDDVVVVCVSSVVAPQKDWDWDDDPPDIDTDIDGRPDPDPPPCPPVVVVVVVVVVPDDDDD
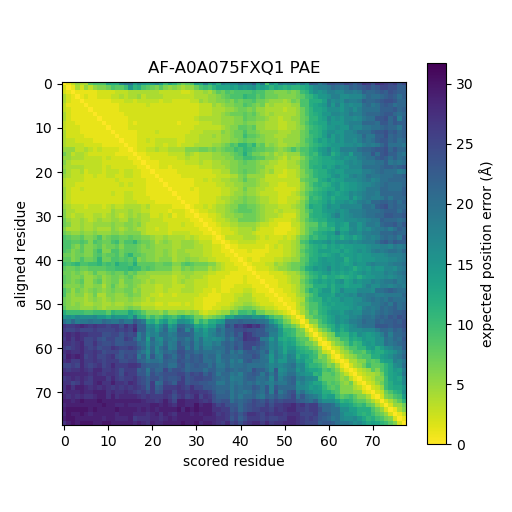
pLDDT: mean 77.67, std 20.29, range [38.53, 96.62]